Protein AF-A0A0D9QTB9-F1 (afdb_monomer)

InterPro domains:
  IPR019410 Lysine methyltransferase [PF10294] (4-84)
  IPR029063 S-adenosyl-L-methionine-dependent methyltransferase superfamily [G3DSA:3.40.50.150] (2-95)

pLDDT: mean 90.97, std 8.14, range [59.06, 98.44]

Solvent-accessible surface area (backbone atoms only — not comparable to full-atom values): 6603 Å² total; per-residue (Å²): 131,84,68,73,64,57,82,76,56,86,86,82,78,68,50,71,88,39,76,88,47,51,63,63,55,95,92,36,72,54,62,31,64,64,47,80,49,65,64,78,56,70,45,49,85,52,37,66,35,53,53,49,49,48,69,69,28,46,37,90,93,37,47,78,48,76,49,69,73,88,86,35,50,37,42,67,55,43,55,48,55,43,47,77,70,67,53,92,82,87,86,84,78,79,77,78,82,82,76,81,128

Radius of gyration: 16.5 Å; Cα contacts (8 Å, |Δi|>4): 97; chains: 1; bounding box: 37×43×37 Å

Secondary structure (DSSP, 8-state):
--SGGGGG------BTTBGGGS-EETTEEP-EEEEEEES--SSGGGHHHHHHHHHHHEEEEEEEEEE--TT-TTHHHHHHHHHHTT------PPPPP----

Structure (mmCIF, N/CA/C/O backbone):
data_AF-A0A0D9QTB9-F1
#
_entry.id   AF-A0A0D9QTB9-F1
#
loop_
_atom_site.group_PDB
_atom_site.id
_atom_site.type_symbol
_atom_site.label_atom_id
_atom_site.label_alt_id
_atom_site.label_comp_id
_atom_site.label_asym_id
_atom_site.label_entity_id
_atom_site.label_seq_id
_atom_site.pdbx_PDB_ins_code
_atom_site.Cartn_x
_atom_site.Cartn_y
_atom_site.Cartn_z
_atom_site.occupancy
_atom_site.B_iso_or_equiv
_atom_site.auth_seq_id
_atom_site.auth_comp_id
_atom_site.auth_asym_id
_atom_site.auth_atom_id
_atom_site.pdbx_PDB_model_num
ATOM 1 N N . MET A 1 1 ? -21.365 -24.085 2.528 1.00 68.31 1 MET A N 1
ATOM 2 C CA . MET A 1 1 ? -20.616 -23.159 3.404 1.00 68.31 1 MET A CA 1
ATOM 3 C C . MET A 1 1 ? -21.549 -22.036 3.803 1.00 68.31 1 MET A C 1
ATOM 5 O O . MET A 1 1 ? -22.225 -21.512 2.928 1.00 68.31 1 MET A O 1
ATOM 9 N N . ASP A 1 2 ? -21.613 -21.714 5.092 1.00 83.50 2 ASP A N 1
ATOM 10 C CA . ASP A 1 2 ? -22.364 -20.562 5.599 1.00 83.50 2 ASP A CA 1
ATOM 11 C C . ASP A 1 2 ? -21.787 -19.259 5.015 1.00 83.50 2 ASP A C 1
ATOM 13 O O . ASP A 1 2 ? -20.571 -19.076 4.989 1.00 83.50 2 ASP A O 1
ATOM 17 N N . SER A 1 3 ? -22.643 -18.378 4.494 1.00 89.12 3 SER A N 1
ATOM 18 C CA . SER A 1 3 ? -22.266 -17.101 3.879 1.00 89.12 3 SER A CA 1
ATOM 19 C C . SER A 1 3 ? -22.103 -15.950 4.876 1.00 89.12 3 SER A C 1
ATOM 21 O O . SER A 1 3 ? -21.719 -14.859 4.456 1.00 89.12 3 SER A O 1
ATOM 23 N N . ALA A 1 4 ? -22.354 -16.163 6.174 1.00 92.31 4 ALA A N 1
ATOM 24 C CA . ALA A 1 4 ? -22.261 -15.133 7.214 1.00 92.31 4 ALA A CA 1
ATOM 25 C C . ALA A 1 4 ? -20.888 -14.433 7.291 1.00 92.31 4 ALA A C 1
ATOM 27 O O . ALA A 1 4 ? -20.802 -13.284 7.727 1.00 92.31 4 ALA A O 1
ATOM 28 N N . TRP A 1 5 ? -19.812 -15.080 6.822 1.00 92.06 5 TRP A N 1
ATOM 29 C CA . TRP A 1 5 ? -18.479 -14.470 6.746 1.00 92.06 5 TRP A CA 1
ATOM 30 C C . TRP A 1 5 ? -18.433 -13.234 5.844 1.00 92.06 5 TRP A C 1
ATOM 32 O O . TRP A 1 5 ? -17.632 -12.340 6.100 1.00 92.06 5 TRP A O 1
ATOM 42 N N . ARG A 1 6 ? -19.298 -13.147 4.821 1.00 93.00 6 ARG A N 1
ATOM 43 C CA . ARG A 1 6 ? -19.323 -12.010 3.887 1.00 93.00 6 ARG A CA 1
ATOM 44 C C . ARG A 1 6 ? -19.614 -10.693 4.602 1.00 93.00 6 ARG A C 1
ATOM 46 O O . ARG A 1 6 ? -19.065 -9.673 4.218 1.00 93.00 6 ARG A O 1
ATOM 53 N N . ASN A 1 7 ? -20.383 -10.729 5.692 1.00 90.81 7 ASN A N 1
ATOM 54 C CA . ASN A 1 7 ? -20.684 -9.548 6.507 1.00 90.81 7 ASN A CA 1
ATOM 55 C C . ASN A 1 7 ? -19.472 -9.047 7.314 1.00 90.81 7 ASN A C 1
ATOM 57 O O . ASN A 1 7 ? -19.519 -7.955 7.868 1.00 90.81 7 ASN A O 1
ATOM 61 N N . LYS A 1 8 ? -18.398 -9.842 7.400 1.00 90.38 8 LYS A N 1
ATOM 62 C CA . LYS A 1 8 ? -17.123 -9.467 8.030 1.00 90.38 8 LYS A CA 1
ATOM 63 C C . LYS A 1 8 ? -16.092 -8.964 7.016 1.00 90.38 8 LYS A C 1
ATOM 65 O O . LYS A 1 8 ? -14.981 -8.629 7.408 1.00 90.38 8 LYS A O 1
ATOM 70 N N . VAL A 1 9 ? -16.430 -8.953 5.725 1.00 91.75 9 VAL A N 1
ATOM 71 C CA . VAL A 1 9 ? -15.534 -8.524 4.649 1.00 91.75 9 VAL A CA 1
ATOM 72 C C . VAL A 1 9 ? -16.008 -7.193 4.105 1.00 91.75 9 VAL A C 1
ATOM 74 O O . VAL A 1 9 ? -17.155 -7.044 3.691 1.00 91.75 9 VAL A O 1
ATOM 77 N N . LYS A 1 10 ? -15.096 -6.226 4.086 1.00 91.12 10 LYS A N 1
ATOM 78 C CA . LYS A 1 10 ? -15.333 -4.907 3.513 1.00 91.12 10 LYS A CA 1
ATOM 79 C C . LYS A 1 10 ? -14.729 -4.863 2.113 1.00 91.12 10 LYS A C 1
ATOM 81 O O . LYS A 1 10 ? -13.572 -5.231 1.931 1.00 91.12 10 LYS A O 1
ATOM 86 N N . ILE A 1 11 ? -15.516 -4.426 1.135 1.00 92.75 11 ILE A N 1
ATOM 87 C CA . ILE A 1 11 ? -15.058 -4.170 -0.233 1.00 92.75 11 ILE A CA 1
ATOM 88 C C . ILE A 1 11 ? -15.118 -2.660 -0.430 1.00 92.75 11 ILE A C 1
ATOM 90 O O . ILE A 1 11 ? -16.190 -2.069 -0.309 1.00 92.75 11 ILE A O 1
ATOM 94 N N . CYS A 1 12 ? -13.971 -2.044 -0.703 1.00 91.50 12 CYS A N 1
ATOM 95 C CA . CYS A 1 12 ? -13.839 -0.600 -0.863 1.00 91.50 12 CYS A CA 1
ATOM 96 C C . CYS A 1 12 ? -13.192 -0.283 -2.211 1.00 91.50 12 CYS A C 1
ATOM 98 O O . CYS A 1 12 ? -12.285 -0.993 -2.642 1.00 91.50 12 CYS A O 1
ATOM 100 N N . SER A 1 13 ? -13.628 0.810 -2.832 1.00 94.44 13 SER A N 1
ATOM 101 C CA . SER A 1 13 ? -12.835 1.497 -3.851 1.00 94.44 13 SER A CA 1
ATOM 102 C C . SER A 1 13 ? -11.986 2.547 -3.150 1.00 94.44 13 SER A C 1
ATOM 104 O O . SER A 1 13 ? -12.498 3.239 -2.272 1.00 94.44 13 SER A O 1
ATOM 106 N N . ILE A 1 14 ? -10.720 2.662 -3.534 1.00 95.25 14 ILE A N 1
ATOM 107 C CA . ILE A 1 14 ? -9.795 3.679 -3.028 1.00 95.25 14 ILE A CA 1
ATOM 108 C C . ILE A 1 14 ? -9.073 4.322 -4.209 1.00 95.25 14 ILE A C 1
ATOM 110 O O . ILE A 1 14 ? -8.813 3.652 -5.208 1.00 95.25 14 ILE A O 1
ATOM 114 N N . ASP A 1 15 ? -8.740 5.596 -4.072 1.00 95.56 15 ASP A N 1
ATOM 115 C CA . ASP A 1 15 ? -7.844 6.328 -4.961 1.00 95.56 15 ASP A CA 1
ATOM 116 C C . ASP A 1 15 ? -6.551 6.607 -4.192 1.00 95.56 15 ASP A C 1
ATOM 118 O O . ASP A 1 15 ? -6.576 7.307 -3.184 1.00 95.56 15 ASP A O 1
ATOM 122 N N . TRP A 1 16 ? -5.417 6.062 -4.643 1.00 95.00 16 TRP A N 1
ATOM 123 C CA . TRP A 1 16 ? -4.125 6.213 -3.953 1.00 95.00 16 TRP A CA 1
ATOM 124 C C . TRP A 1 16 ? -3.606 7.659 -3.913 1.00 95.00 16 TRP A C 1
ATOM 126 O O . TRP A 1 16 ? -2.606 7.939 -3.252 1.00 95.00 16 TRP A O 1
ATOM 136 N N . THR A 1 17 ? -4.259 8.572 -4.632 1.00 95.06 17 THR A N 1
ATOM 137 C CA . THR A 1 17 ? -3.946 10.003 -4.653 1.00 95.06 17 THR A CA 1
ATOM 138 C C . THR A 1 17 ? -4.857 10.839 -3.746 1.00 95.06 17 THR A C 1
ATOM 140 O O . THR A 1 17 ? -4.551 12.005 -3.508 1.00 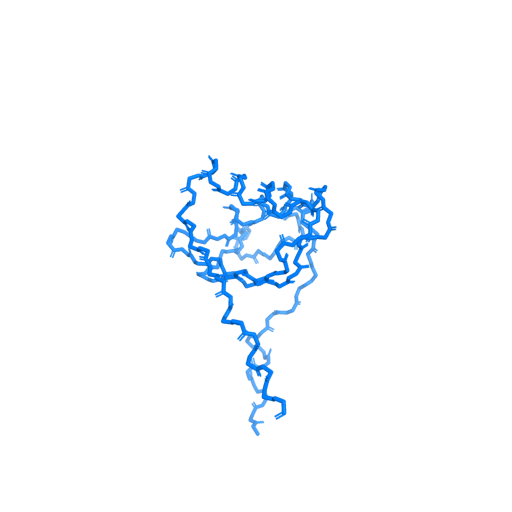95.06 17 THR A O 1
ATOM 143 N N . ASP A 1 18 ? -5.927 10.253 -3.188 1.00 96.50 18 ASP A N 1
ATOM 144 C CA . ASP A 1 18 ? -6.890 10.937 -2.316 1.00 96.50 18 ASP A CA 1
ATOM 145 C C . ASP A 1 18 ? -7.165 10.145 -1.025 1.00 96.50 18 ASP A C 1
ATOM 147 O O . ASP A 1 18 ? -7.981 9.219 -0.977 1.00 96.50 18 ASP A O 1
ATOM 151 N N . GLU A 1 19 ? -6.528 10.567 0.070 1.00 96.00 19 GLU A N 1
ATOM 152 C CA . GLU A 1 19 ? -6.685 9.973 1.406 1.00 96.00 19 GLU A CA 1
ATOM 153 C C . GLU A 1 19 ? -8.116 10.049 1.967 1.00 96.00 19 GLU A C 1
ATOM 155 O O . GLU A 1 19 ? -8.451 9.334 2.920 1.00 96.00 19 GLU A O 1
ATOM 160 N N . ASN A 1 20 ? -8.989 10.901 1.417 1.00 95.62 20 ASN A N 1
ATOM 161 C CA . ASN A 1 20 ? -10.394 10.940 1.834 1.00 95.62 20 ASN A CA 1
ATOM 162 C C . ASN A 1 20 ? -11.151 9.684 1.397 1.00 95.62 20 ASN A C 1
ATOM 164 O O . ASN A 1 20 ? -12.180 9.347 1.982 1.00 95.62 20 ASN A O 1
ATOM 168 N N . THR A 1 21 ? -10.623 8.962 0.408 1.00 96.44 21 THR A N 1
ATOM 169 C CA . THR A 1 21 ? -11.181 7.689 -0.055 1.00 96.44 21 THR A CA 1
ATOM 170 C C . THR A 1 21 ? -10.745 6.501 0.805 1.00 96.44 21 THR A C 1
ATOM 172 O O . THR A 1 21 ? -11.295 5.407 0.668 1.00 96.44 21 THR A O 1
ATOM 175 N N . TYR A 1 22 ? -9.768 6.680 1.704 1.00 96.25 22 TYR A N 1
ATOM 176 C CA . TYR A 1 22 ? -9.215 5.572 2.479 1.00 96.25 22 TYR A CA 1
ATOM 177 C C . TYR A 1 22 ? -10.192 5.104 3.565 1.00 96.25 22 TYR A C 1
ATOM 179 O O . TYR A 1 22 ? -10.890 5.922 4.170 1.00 96.25 22 TYR A O 1
ATOM 187 N N . PRO A 1 23 ? -10.251 3.790 3.861 1.00 95.38 23 PRO A N 1
ATOM 188 C CA . PRO A 1 23 ? -11.097 3.276 4.929 1.00 95.38 23 PRO A CA 1
ATOM 189 C C . PRO A 1 23 ? -10.759 3.924 6.274 1.00 95.38 23 PRO A C 1
ATOM 191 O O . PRO A 1 23 ? -9.592 3.986 6.659 1.00 95.38 23 PRO A O 1
ATOM 194 N N . ARG A 1 24 ? -11.796 4.361 6.998 1.00 95.44 24 ARG A N 1
ATOM 195 C CA . ARG A 1 24 ? -11.674 4.971 8.325 1.00 95.44 24 ARG A CA 1
ATOM 196 C C . ARG A 1 24 ? -12.491 4.241 9.383 1.00 95.44 24 ARG A C 1
ATOM 198 O O . ARG A 1 24 ? -13.571 3.722 9.090 1.00 95.44 24 ARG A O 1
ATOM 205 N N . GLU A 1 25 ? -11.977 4.257 10.607 1.00 94.81 25 GLU A N 1
ATOM 206 C CA . GLU A 1 25 ? -12.649 3.844 11.839 1.00 94.81 25 GLU A CA 1
ATOM 207 C C . GLU A 1 25 ? -12.393 4.907 12.913 1.00 94.81 25 GLU A C 1
ATOM 209 O O . GLU A 1 25 ? -11.249 5.282 13.156 1.00 94.81 25 GLU A O 1
ATOM 214 N N . ASN A 1 26 ? -13.457 5.421 13.543 1.00 95.00 26 ASN A N 1
ATOM 215 C CA . ASN A 1 26 ? -13.377 6.519 14.520 1.00 95.00 26 ASN A CA 1
ATOM 216 C C . ASN A 1 26 ? -12.567 7.727 13.998 1.00 95.00 26 ASN A C 1
ATOM 218 O O . ASN A 1 26 ? -11.679 8.227 14.685 1.00 95.00 26 ASN A O 1
ATOM 222 N N . GLU A 1 27 ? -12.848 8.157 12.761 1.00 94.06 27 GLU A N 1
ATOM 223 C CA . GLU A 1 27 ? -12.158 9.242 12.032 1.00 94.06 27 GLU A CA 1
ATOM 224 C C . GLU A 1 27 ? -10.673 8.996 11.688 1.00 94.06 27 GLU A C 1
ATOM 226 O O . GLU A 1 27 ? -10.064 9.789 10.964 1.00 94.06 27 GLU A O 1
ATOM 231 N N . GLN A 1 28 ? -10.090 7.875 12.118 1.00 96.50 28 G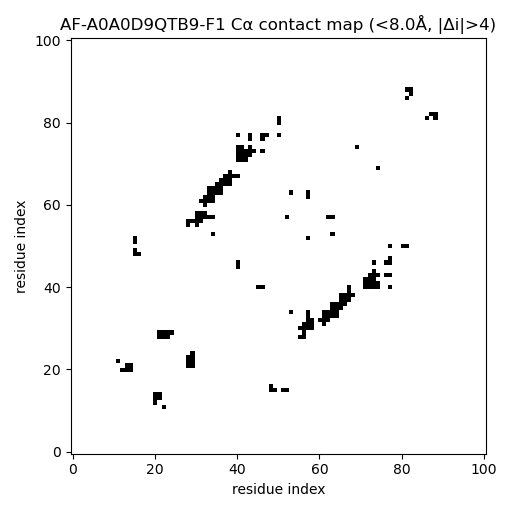LN A N 1
ATOM 232 C CA . GLN A 1 28 ? -8.706 7.502 11.826 1.00 96.50 28 GLN A CA 1
ATOM 233 C C . GLN A 1 28 ? -8.627 6.571 10.620 1.00 96.50 28 GLN A C 1
ATOM 235 O O . GLN A 1 28 ? -9.505 5.736 10.413 1.00 96.50 28 GLN A O 1
ATOM 240 N N . ILE A 1 29 ? -7.562 6.703 9.828 1.00 97.00 29 ILE A N 1
ATOM 241 C CA . ILE A 1 29 ? -7.289 5.794 8.712 1.00 97.00 29 ILE A CA 1
ATOM 242 C C . ILE A 1 29 ? -6.998 4.401 9.272 1.00 97.00 29 ILE A C 1
ATOM 244 O O . ILE A 1 29 ? -6.207 4.238 10.200 1.00 97.00 29 ILE A O 1
ATOM 248 N N . VAL A 1 30 ? -7.665 3.396 8.709 1.00 96.81 30 VAL A N 1
ATOM 249 C CA . VAL A 1 30 ? -7.477 2.000 9.103 1.00 96.81 30 VAL A CA 1
ATOM 250 C C . VAL A 1 30 ? -6.079 1.545 8.703 1.00 96.81 30 VAL A C 1
ATOM 252 O O . VAL A 1 30 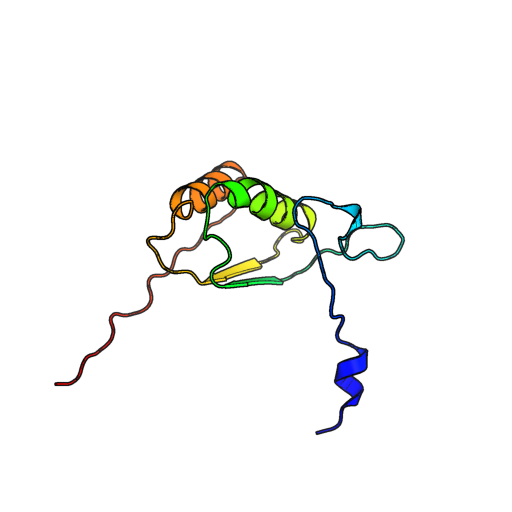? -5.638 1.768 7.575 1.00 96.81 30 VAL A O 1
ATOM 255 N N . THR A 1 31 ? -5.413 0.854 9.626 1.00 97.75 31 THR A N 1
ATOM 256 C CA . THR A 1 31 ? -4.114 0.226 9.391 1.00 97.75 31 THR A CA 1
ATOM 257 C C . THR A 1 31 ? -4.221 -1.294 9.426 1.00 97.75 31 THR A C 1
ATOM 259 O O . THR A 1 31 ? -5.077 -1.866 10.107 1.00 97.75 31 THR A O 1
ATOM 262 N N . TYR A 1 32 ? -3.326 -1.962 8.708 1.00 97.56 32 TYR A N 1
ATOM 263 C CA . TYR A 1 32 ? -3.370 -3.398 8.475 1.00 97.56 32 TYR A CA 1
ATOM 264 C C . TYR A 1 32 ? -2.083 -4.071 8.942 1.00 97.56 32 TYR A C 1
ATOM 266 O O . TYR A 1 32 ? -0.984 -3.541 8.783 1.00 97.56 32 TYR A O 1
ATOM 274 N N . ASP A 1 33 ? -2.225 -5.271 9.502 1.00 98.44 33 ASP A N 1
ATOM 275 C CA . ASP A 1 33 ? -1.094 -6.141 9.840 1.00 98.44 33 ASP A CA 1
ATOM 276 C C . ASP A 1 33 ? -0.445 -6.724 8.572 1.00 98.44 33 ASP A C 1
ATOM 278 O O . ASP A 1 33 ? 0.763 -6.946 8.528 1.00 98.44 33 ASP A O 1
ATOM 282 N N . TYR A 1 34 ? -1.248 -6.929 7.523 1.00 98.25 34 TYR A N 1
ATOM 283 C CA . TYR A 1 34 ? -0.803 -7.405 6.218 1.00 98.25 34 TYR A CA 1
ATOM 284 C C . TYR A 1 34 ? -1.424 -6.568 5.105 1.00 98.25 34 TYR A C 1
ATOM 286 O O . TYR A 1 34 ? -2.642 -6.392 5.066 1.00 98.25 34 TYR A O 1
ATOM 294 N N . ILE A 1 35 ? -0.601 -6.129 4.157 1.00 97.69 35 ILE A N 1
ATOM 295 C CA . ILE A 1 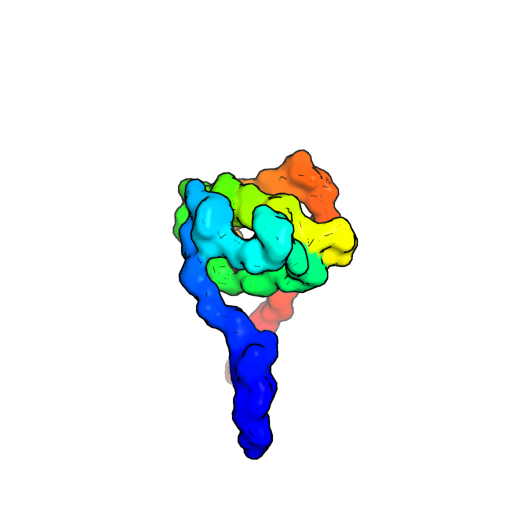35 ? -1.053 -5.575 2.877 1.00 97.69 35 ILE A CA 1
ATOM 296 C C . ILE A 1 35 ? -0.594 -6.540 1.787 1.00 97.69 35 ILE A C 1
ATOM 298 O O . ILE A 1 35 ? 0.550 -6.989 1.794 1.00 97.69 35 ILE A O 1
ATOM 302 N N . ILE A 1 36 ? -1.481 -6.890 0.857 1.00 97.19 36 ILE A N 1
ATOM 303 C CA . ILE A 1 36 ? -1.181 -7.834 -0.224 1.00 97.19 36 ILE A CA 1
ATOM 304 C C . ILE A 1 36 ? -1.415 -7.130 -1.555 1.00 97.19 36 ILE A C 1
ATOM 306 O O . ILE A 1 36 ? -2.501 -6.611 -1.802 1.00 97.19 36 ILE A O 1
ATOM 310 N N . GLY A 1 37 ? -0.399 -7.126 -2.414 1.00 94.62 37 GLY A N 1
ATOM 311 C CA . GLY A 1 37 ? -0.448 -6.511 -3.736 1.00 94.62 37 GLY A CA 1
ATOM 312 C C . GLY A 1 37 ? 0.089 -7.443 -4.814 1.00 94.62 37 GLY A C 1
ATOM 313 O O . GLY A 1 37 ? 1.084 -8.139 -4.608 1.00 94.62 37 GLY A O 1
ATOM 314 N N . SER A 1 38 ? -0.533 -7.440 -5.992 1.00 93.69 38 SER A N 1
ATOM 315 C CA . SER A 1 38 ? -0.017 -8.165 -7.154 1.00 93.69 38 SER A CA 1
ATOM 316 C C . SER A 1 38 ? -0.031 -7.279 -8.391 1.00 93.69 38 SER A C 1
ATOM 318 O O . SER A 1 38 ? -1.045 -6.653 -8.674 1.00 93.69 38 SER A O 1
ATOM 320 N N . ASP A 1 39 ? 1.107 -7.218 -9.092 1.00 91.25 39 ASP A N 1
ATOM 321 C CA . ASP A 1 39 ? 1.295 -6.468 -10.344 1.00 91.25 39 ASP A CA 1
ATOM 322 C C . ASP A 1 39 ? 0.787 -5.005 -10.283 1.00 91.25 39 ASP A C 1
ATOM 324 O O . ASP A 1 39 ? 0.250 -4.473 -11.251 1.00 91.25 39 ASP A O 1
ATOM 328 N N . LEU A 1 40 ? 0.985 -4.344 -9.135 1.00 93.19 40 LEU A N 1
ATOM 329 C CA . LEU A 1 40 ? 0.534 -2.969 -8.879 1.00 93.19 40 LEU A CA 1
ATOM 330 C C . LEU A 1 40 ? 1.340 -1.913 -9.649 1.00 93.19 40 LEU A C 1
ATOM 332 O O . LEU A 1 40 ? 0.792 -0.892 -10.050 1.00 93.19 40 LEU A O 1
ATOM 336 N N . VAL A 1 41 ? 2.639 -2.149 -9.852 1.00 92.06 41 VAL A N 1
ATOM 337 C CA . VAL A 1 41 ? 3.535 -1.201 -10.527 1.00 92.06 41 VAL A CA 1
ATOM 338 C C . VAL A 1 41 ? 3.593 -1.529 -12.017 1.00 92.06 41 VAL A C 1
ATOM 340 O O . VAL A 1 41 ? 4.257 -2.482 -12.435 1.00 92.06 41 VAL A O 1
ATOM 343 N N . TYR A 1 42 ? 2.865 -0.750 -12.812 1.00 84.50 42 TYR A N 1
ATOM 344 C CA . TYR A 1 42 ? 2.856 -0.828 -14.277 1.00 84.50 42 TYR A CA 1
ATOM 345 C C . TYR A 1 42 ? 3.381 0.444 -14.957 1.00 84.50 42 TYR A C 1
ATOM 347 O O . TYR A 1 42 ? 3.742 0.380 -16.130 1.00 84.50 42 TYR A O 1
ATOM 355 N N . ASP A 1 43 ? 3.429 1.553 -14.220 1.00 85.44 43 ASP A N 1
ATOM 356 C CA . ASP A 1 43 ? 3.945 2.863 -14.613 1.00 85.44 43 ASP A CA 1
ATOM 357 C C . ASP A 1 43 ? 4.701 3.440 -13.406 1.00 85.44 43 ASP A C 1
ATOM 359 O O . ASP A 1 43 ? 4.265 3.264 -12.267 1.00 85.44 43 ASP A O 1
ATOM 363 N N . LYS A 1 44 ? 5.827 4.115 -13.632 1.00 88.62 44 LYS A N 1
ATOM 364 C CA . LYS A 1 44 ? 6.604 4.762 -12.569 1.00 88.62 44 LYS A CA 1
ATOM 365 C C . LYS A 1 44 ? 5.819 5.862 -11.846 1.00 88.62 44 LYS A C 1
ATOM 367 O O . LYS A 1 44 ? 6.021 6.058 -10.653 1.00 88.62 44 LYS A O 1
ATOM 372 N N . GLU A 1 45 ? 4.875 6.522 -12.521 1.00 91.75 45 GLU A N 1
ATOM 373 C CA . GLU A 1 45 ? 4.106 7.630 -11.936 1.00 91.75 45 GLU A CA 1
ATOM 374 C C . GLU A 1 45 ? 3.216 7.174 -10.764 1.00 91.75 45 GLU A C 1
ATOM 376 O O . GLU A 1 45 ? 2.841 7.978 -9.915 1.00 91.75 45 GLU A O 1
ATOM 381 N N . ILE A 1 46 ? 2.910 5.872 -10.669 1.00 92.44 46 ILE A N 1
ATOM 382 C CA . ILE A 1 46 ? 2.118 5.317 -9.562 1.00 92.44 46 ILE A CA 1
ATOM 383 C C . ILE A 1 46 ? 2.943 5.060 -8.295 1.00 92.44 46 ILE A C 1
ATOM 385 O O . ILE A 1 46 ? 2.382 4.871 -7.213 1.00 92.44 46 ILE A O 1
ATOM 389 N N . VAL A 1 47 ? 4.273 5.020 -8.420 1.00 94.19 47 VAL A N 1
ATOM 390 C CA . VAL A 1 47 ? 5.183 4.610 -7.347 1.00 94.19 47 VAL A CA 1
ATOM 391 C C . VAL A 1 47 ? 5.056 5.505 -6.109 1.00 94.19 47 VAL A C 1
ATOM 393 O O . VAL A 1 47 ? 4.872 4.941 -5.028 1.00 94.19 47 VAL A O 1
ATOM 396 N N . PRO A 1 48 ? 5.070 6.852 -6.213 1.00 94.88 48 PRO A N 1
ATOM 397 C CA . PRO A 1 48 ? 4.959 7.712 -5.034 1.00 94.88 48 PRO A CA 1
ATOM 398 C C . PRO A 1 48 ? 3.661 7.481 -4.251 1.00 94.88 48 PRO A C 1
ATOM 400 O O . PRO A 1 48 ? 3.690 7.338 -3.029 1.00 94.88 48 PRO A O 1
ATOM 403 N N . SER A 1 49 ? 2.526 7.371 -4.945 1.00 95.88 49 SER A N 1
ATOM 404 C CA . SER A 1 49 ? 1.221 7.118 -4.322 1.00 95.88 49 SER A CA 1
ATOM 405 C C . SER A 1 49 ? 1.151 5.739 -3.664 1.00 95.88 49 SER A C 1
ATOM 407 O O . SER A 1 49 ? 0.604 5.602 -2.570 1.00 95.88 49 SER A O 1
ATOM 409 N N . LEU A 1 50 ? 1.750 4.719 -4.289 1.00 96.00 50 LEU A N 1
ATOM 410 C CA . LEU A 1 50 ? 1.813 3.376 -3.717 1.00 96.00 50 LEU A CA 1
ATOM 411 C C . LEU A 1 50 ? 2.692 3.323 -2.455 1.00 96.00 50 LEU A C 1
ATOM 413 O O . LEU A 1 50 ? 2.317 2.696 -1.466 1.00 96.00 50 LEU A O 1
ATOM 417 N N . VAL A 1 51 ? 3.849 3.989 -2.457 1.00 96.12 51 VAL A N 1
ATOM 418 C CA . VAL A 1 51 ? 4.697 4.102 -1.257 1.00 96.12 51 VAL A CA 1
ATOM 419 C C . VAL A 1 51 ? 3.960 4.857 -0.152 1.00 96.12 51 VAL A C 1
ATOM 421 O O . VAL A 1 51 ? 3.961 4.419 0.999 1.00 96.12 51 VAL A O 1
ATOM 424 N N . HIS A 1 52 ? 3.275 5.949 -0.500 1.00 96.56 52 HIS A N 1
ATOM 425 C CA . HIS A 1 52 ? 2.508 6.753 0.449 1.00 96.56 52 HIS A CA 1
ATOM 426 C C . HIS A 1 52 ? 1.423 5.942 1.162 1.00 96.56 52 HIS A C 1
ATOM 428 O O . HIS A 1 52 ? 1.356 5.944 2.391 1.00 96.56 52 HIS A O 1
ATOM 434 N N . ILE A 1 53 ? 0.611 5.185 0.417 1.00 96.44 53 ILE A N 1
ATOM 435 C CA . ILE A 1 53 ? -0.439 4.371 1.037 1.00 96.44 53 ILE A CA 1
ATOM 436 C C . ILE A 1 53 ? 0.138 3.258 1.919 1.00 96.44 53 ILE A C 1
ATOM 438 O O . ILE A 1 53 ? -0.420 2.991 2.983 1.00 96.44 53 ILE A O 1
ATOM 442 N N . ILE A 1 54 ? 1.263 2.639 1.540 1.00 96.81 54 ILE A N 1
ATOM 443 C CA . ILE A 1 54 ? 1.938 1.637 2.381 1.00 96.81 54 ILE A CA 1
ATOM 444 C C . ILE A 1 54 ? 2.379 2.280 3.699 1.00 96.81 54 ILE A C 1
ATOM 446 O O . ILE A 1 54 ? 2.057 1.753 4.759 1.00 96.81 54 ILE A O 1
ATOM 450 N N . ASN A 1 55 ? 3.022 3.450 3.644 1.00 95.88 55 ASN A N 1
ATOM 451 C CA . ASN A 1 55 ? 3.469 4.179 4.836 1.00 95.88 55 ASN A CA 1
ATOM 452 C C . ASN A 1 55 ? 2.318 4.546 5.778 1.00 95.88 55 ASN A C 1
ATOM 454 O O . ASN A 1 55 ? 2.482 4.517 6.995 1.00 95.88 55 ASN A O 1
ATOM 458 N N . LEU A 1 56 ? 1.163 4.910 5.220 1.00 96.50 56 LEU A N 1
ATOM 459 C CA . LEU A 1 56 ? 0.024 5.390 5.996 1.00 96.50 56 LEU A CA 1
ATOM 460 C C . LEU A 1 56 ? -0.839 4.257 6.564 1.00 96.50 56 LEU A C 1
ATOM 462 O O . LEU A 1 56 ? -1.463 4.422 7.611 1.00 96.50 56 LEU A O 1
ATOM 466 N N . THR A 1 57 ? -0.908 3.120 5.865 1.00 96.88 57 THR A N 1
ATOM 467 C CA . THR A 1 57 ? -1.864 2.043 6.172 1.00 96.88 57 THR A CA 1
ATOM 468 C C . THR A 1 57 ? -1.214 0.758 6.676 1.00 96.88 57 THR A C 1
ATOM 470 O O . THR A 1 57 ? -1.925 -0.124 7.153 1.00 96.88 57 THR A O 1
ATOM 473 N N . LEU A 1 58 ? 0.112 0.617 6.633 1.00 97.75 58 LEU A N 1
ATOM 474 C CA . LEU A 1 58 ? 0.798 -0.527 7.231 1.00 97.75 58 LEU A CA 1
ATOM 475 C C . LEU A 1 58 ? 1.083 -0.258 8.713 1.00 97.75 58 LEU A C 1
ATOM 477 O O . LEU A 1 58 ? 1.644 0.773 9.077 1.00 97.75 58 LEU A O 1
ATOM 481 N N . LYS A 1 59 ? 0.714 -1.194 9.591 1.00 97.75 59 LYS A N 1
ATOM 482 C CA . LYS A 1 59 ? 1.064 -1.102 11.016 1.00 97.75 59 LYS A CA 1
ATOM 483 C C . LYS A 1 59 ? 2.570 -1.243 11.238 1.00 97.75 59 LYS A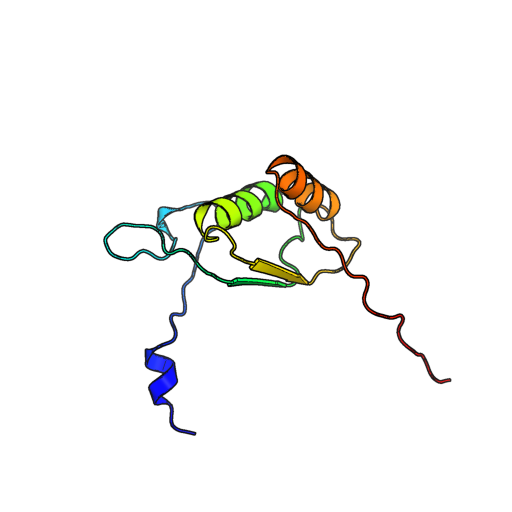 C 1
ATOM 485 O O . LYS A 1 59 ? 3.274 -1.886 10.460 1.00 97.75 59 LYS A O 1
ATOM 490 N N . THR A 1 60 ? 3.047 -0.765 12.387 1.00 94.75 60 THR A N 1
ATOM 491 C CA . THR A 1 60 ? 4.371 -1.132 12.910 1.00 94.75 60 THR A CA 1
ATOM 492 C C . THR A 1 60 ? 4.507 -2.656 12.978 1.00 94.75 60 THR A C 1
ATOM 494 O O . THR A 1 60 ? 3.633 -3.327 13.525 1.00 94.75 60 THR A O 1
ATOM 497 N N . ASN A 1 61 ? 5.609 -3.196 12.448 1.00 95.69 61 ASN A N 1
ATOM 498 C CA . ASN A 1 61 ? 5.860 -4.638 12.279 1.00 95.69 61 ASN A CA 1
ATOM 499 C C . ASN A 1 61 ? 4.884 -5.366 11.330 1.00 95.69 61 ASN A C 1
ATOM 501 O O . ASN A 1 61 ? 4.861 -6.597 11.309 1.00 95.69 61 ASN A O 1
ATOM 505 N N . GLY A 1 62 ? 4.080 -4.630 10.559 1.00 97.69 62 GLY A N 1
ATOM 506 C CA . GLY A 1 62 ? 3.240 -5.196 9.511 1.00 97.69 62 GLY A CA 1
ATOM 507 C C . GLY A 1 62 ? 4.063 -5.699 8.324 1.00 97.69 62 GLY A C 1
ATOM 508 O O . GLY A 1 62 ? 5.214 -5.308 8.128 1.00 97.69 62 GLY A O 1
ATOM 509 N N . ILE A 1 63 ? 3.458 -6.567 7.512 1.00 98.00 63 ILE A N 1
ATOM 510 C CA . ILE A 1 63 ? 4.106 -7.166 6.341 1.00 98.00 63 ILE A CA 1
ATOM 511 C C . ILE A 1 63 ? 3.375 -6.751 5.065 1.00 98.00 63 ILE A C 1
ATOM 513 O O . ILE A 1 63 ? 2.185 -7.014 4.890 1.00 98.00 63 ILE A O 1
ATOM 517 N N . PHE A 1 64 ? 4.115 -6.165 4.125 1.00 97.75 64 PHE A N 1
ATOM 518 C CA . PHE A 1 64 ? 3.650 -5.980 2.756 1.00 97.75 64 PHE A CA 1
ATOM 519 C C . PHE A 1 64 ? 4.118 -7.147 1.875 1.00 97.75 64 PHE A C 1
ATOM 521 O O . PHE A 1 64 ? 5.309 -7.317 1.618 1.00 97.75 64 PHE A O 1
ATOM 528 N N . LEU A 1 65 ? 3.173 -7.967 1.414 1.00 96.94 65 LEU A N 1
ATOM 529 C CA . LEU A 1 65 ? 3.418 -9.083 0.503 1.00 96.94 65 LEU A CA 1
ATOM 530 C C . LEU A 1 65 ? 3.155 -8.634 -0.933 1.00 96.94 65 LEU 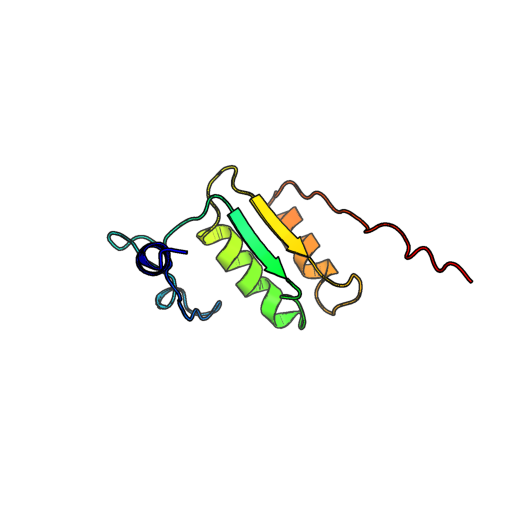A C 1
ATOM 532 O O . LEU A 1 65 ? 2.009 -8.389 -1.318 1.00 96.94 65 LEU A O 1
ATOM 536 N N . TYR A 1 66 ? 4.215 -8.566 -1.735 1.00 94.44 66 TYR A N 1
ATOM 537 C CA . TYR A 1 66 ? 4.143 -8.083 -3.109 1.00 94.44 66 TYR A CA 1
ATOM 538 C C . TYR A 1 66 ? 4.630 -9.119 -4.117 1.00 94.44 66 TYR A C 1
ATOM 540 O O . TYR A 1 66 ? 5.749 -9.624 -4.021 1.00 94.44 66 TYR A O 1
ATOM 548 N N . VAL A 1 67 ? 3.800 -9.405 -5.121 1.00 91.69 67 VAL A N 1
ATOM 549 C CA . VAL A 1 67 ? 4.148 -10.294 -6.236 1.00 91.69 67 VAL A CA 1
ATOM 550 C C . VAL A 1 67 ? 4.096 -9.517 -7.544 1.00 91.69 67 VAL A C 1
ATOM 552 O O . VAL A 1 67 ? 3.044 -9.006 -7.922 1.00 91.69 67 VAL A O 1
ATOM 555 N N . CYS A 1 68 ? 5.213 -9.464 -8.271 1.00 87.50 68 CYS A N 1
ATOM 556 C CA . CYS A 1 68 ? 5.268 -8.799 -9.571 1.00 87.50 68 CYS A CA 1
ATOM 557 C C . CYS A 1 68 ? 6.251 -9.442 -10.551 1.00 87.50 68 CYS A C 1
ATOM 559 O O . CYS A 1 68 ? 7.138 -10.221 -10.185 1.00 87.50 68 CYS A O 1
ATOM 561 N N . ARG A 1 69 ? 6.117 -9.075 -11.830 1.00 82.12 69 ARG A N 1
ATOM 562 C CA . ARG A 1 69 ? 7.138 -9.359 -12.849 1.00 82.12 69 ARG A CA 1
ATOM 563 C C . ARG A 1 69 ? 8.345 -8.429 -12.685 1.00 82.12 69 ARG A C 1
ATOM 565 O O . ARG A 1 69 ? 8.189 -7.220 -12.568 1.00 82.12 69 ARG A O 1
ATOM 572 N N . LYS A 1 70 ? 9.557 -8.984 -12.798 1.00 71.94 70 LYS A N 1
ATOM 573 C CA . LYS A 1 70 ? 10.826 -8.262 -12.563 1.00 71.94 70 LYS A CA 1
ATOM 574 C C . LYS A 1 70 ? 11.053 -7.017 -13.443 1.00 71.94 70 LYS A C 1
ATOM 576 O O . LYS A 1 70 ? 11.697 -6.079 -12.989 1.00 71.94 70 LYS A O 1
ATOM 581 N N . ASN A 1 71 ? 10.508 -6.982 -14.661 1.00 74.38 71 ASN A N 1
ATOM 582 C CA . ASN A 1 71 ? 10.868 -5.990 -15.688 1.00 74.38 71 ASN A CA 1
ATOM 583 C C . ASN A 1 71 ? 9.728 -5.007 -16.014 1.00 74.38 71 ASN A C 1
ATOM 585 O O . ASN A 1 71 ? 9.515 -4.678 -17.179 1.00 74.38 71 ASN A O 1
ATOM 589 N N . ARG A 1 72 ? 8.936 -4.600 -15.017 1.00 78.06 72 ARG A N 1
ATOM 590 C CA . ARG A 1 72 ?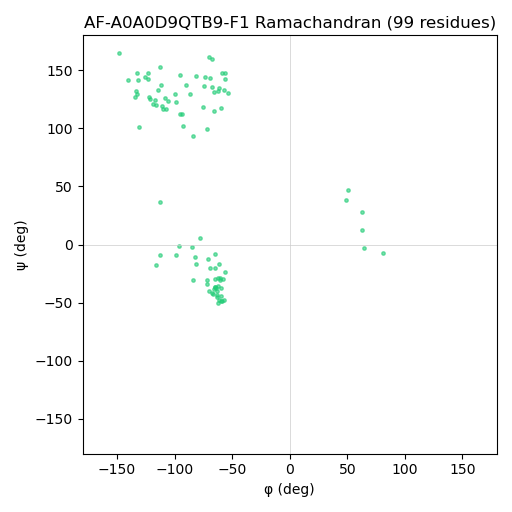 7.977 -3.496 -15.184 1.00 78.06 72 ARG A CA 1
ATOM 591 C C . ARG A 1 72 ? 8.683 -2.152 -15.030 1.00 78.06 72 ARG A C 1
ATOM 593 O O . ARG A 1 72 ? 9.600 -2.040 -14.219 1.00 78.06 72 ARG A O 1
ATOM 600 N N . ASP A 1 73 ? 8.245 -1.162 -15.800 1.00 78.38 73 ASP A N 1
ATOM 601 C CA . ASP A 1 73 ? 8.697 0.215 -15.613 1.00 78.38 73 ASP A CA 1
ATOM 602 C C . ASP A 1 73 ? 8.297 0.695 -14.207 1.00 78.38 73 ASP A C 1
ATOM 604 O O . ASP A 1 73 ? 7.205 0.381 -13.737 1.00 78.38 73 ASP A O 1
ATOM 608 N N . GLY A 1 74 ? 9.219 1.343 -13.496 1.00 83.50 74 GLY A N 1
ATOM 609 C CA . GLY A 1 74 ? 9.050 1.725 -12.089 1.00 83.50 74 GLY A CA 1
ATOM 610 C C . GLY A 1 74 ? 9.320 0.630 -11.040 1.00 83.50 74 GLY A C 1
ATOM 611 O O . GLY A 1 74 ? 9.377 0.944 -9.853 1.00 83.50 74 GLY A O 1
ATOM 612 N N . SER A 1 75 ? 9.551 -0.643 -11.404 1.00 85.69 75 SER A N 1
ATOM 613 C CA . SER A 1 75 ? 9.765 -1.711 -10.400 1.00 85.69 75 SER A CA 1
ATOM 614 C C . SER A 1 75 ? 11.020 -1.491 -9.547 1.00 85.69 75 SER A C 1
ATOM 616 O O . SER A 1 75 ? 10.997 -1.707 -8.336 1.00 85.69 75 SER A O 1
ATOM 618 N N . GLN A 1 76 ? 12.112 -1.036 -10.168 1.00 88.69 76 GLN A N 1
ATOM 619 C CA . GLN A 1 76 ? 13.359 -0.715 -9.468 1.00 88.69 76 GLN A CA 1
ATOM 620 C C . GLN A 1 76 ? 13.211 0.536 -8.605 1.00 88.69 76 GLN A C 1
ATOM 622 O O . GLN A 1 76 ? 13.706 0.565 -7.482 1.00 88.69 76 GLN A O 1
ATOM 627 N N . GLU A 1 77 ? 12.498 1.541 -9.112 1.00 91.81 77 GLU A N 1
ATOM 628 C CA . GLU A 1 77 ? 12.229 2.780 -8.389 1.00 91.81 77 GLU A CA 1
ATOM 629 C C . GLU A 1 77 ? 11.401 2.517 -7.131 1.00 91.81 77 GLU A C 1
ATOM 631 O O . GLU A 1 77 ? 11.774 2.963 -6.051 1.00 91.81 77 GLU A O 1
ATOM 636 N N . PHE A 1 78 ? 10.349 1.703 -7.240 1.00 94.06 78 PHE A N 1
ATOM 637 C CA . PHE A 1 78 ? 9.534 1.307 -6.097 1.00 94.06 78 PHE A CA 1
ATOM 638 C C . PHE A 1 78 ? 10.361 0.633 -5.001 1.00 94.06 78 PHE A C 1
ATOM 640 O O . PHE A 1 78 ? 10.285 1.019 -3.836 1.00 94.06 78 PHE A O 1
ATOM 647 N N . ILE A 1 79 ? 11.212 -0.331 -5.368 1.00 92.19 79 ILE A N 1
ATOM 648 C CA . ILE A 1 79 ? 12.104 -0.981 -4.401 1.00 92.19 79 ILE A CA 1
ATOM 649 C C . ILE A 1 79 ? 13.114 0.014 -3.814 1.00 92.19 79 ILE A C 1
ATOM 651 O O . ILE A 1 79 ? 13.416 -0.084 -2.628 1.00 92.19 79 ILE A O 1
ATOM 655 N N . SER A 1 80 ? 13.629 0.963 -4.602 1.00 92.88 80 SER A N 1
ATOM 656 C CA . SER A 1 80 ? 14.534 2.006 -4.101 1.00 92.88 80 SER A CA 1
ATOM 657 C C . SER A 1 80 ? 13.851 2.889 -3.060 1.00 92.88 80 SER A C 1
ATOM 659 O O . SER A 1 80 ? 14.367 3.015 -1.956 1.00 92.88 80 SER A O 1
ATOM 661 N N . GLN A 1 81 ? 12.659 3.414 -3.357 1.00 95.19 81 GLN A N 1
ATOM 662 C CA . GLN A 1 81 ? 11.931 4.290 -2.436 1.00 95.19 81 GLN A CA 1
ATOM 663 C C . GLN A 1 81 ? 11.565 3.577 -1.124 1.00 95.19 81 GLN A C 1
ATOM 665 O O . GLN A 1 81 ? 11.645 4.176 -0.055 1.00 95.19 81 GLN A O 1
ATOM 670 N N . LEU A 1 82 ? 11.230 2.281 -1.171 1.00 94.75 82 LEU A N 1
ATOM 671 C CA . LEU A 1 82 ? 11.015 1.496 0.049 1.00 94.75 82 LEU A CA 1
ATOM 672 C C . LEU A 1 82 ? 12.302 1.341 0.881 1.00 94.75 82 LEU A C 1
ATOM 674 O O . LEU A 1 82 ? 12.243 1.387 2.109 1.00 94.75 82 LEU A O 1
ATOM 678 N N . LYS A 1 83 ? 13.472 1.191 0.244 1.00 94.12 83 LYS A N 1
ATOM 679 C CA . LYS A 1 83 ? 14.758 1.161 0.967 1.00 94.12 83 LYS A CA 1
ATOM 680 C C . LYS A 1 83 ? 15.079 2.513 1.589 1.00 94.12 83 LYS A C 1
ATOM 682 O O . LYS A 1 83 ? 15.506 2.551 2.737 1.00 94.12 83 LYS A O 1
ATOM 687 N N . ASP A 1 84 ? 14.838 3.598 0.859 1.00 94.06 84 ASP A N 1
ATOM 688 C CA . ASP A 1 84 ? 15.067 4.965 1.338 1.00 94.06 84 ASP A CA 1
ATOM 689 C C . ASP A 1 84 ? 14.142 5.311 2.521 1.00 94.06 84 ASP A C 1
ATOM 691 O O . ASP A 1 84 ? 14.525 6.052 3.426 1.00 94.06 84 ASP A O 1
ATOM 695 N N . ALA A 1 85 ? 12.953 4.701 2.570 1.00 92.12 85 ALA A N 1
ATOM 696 C CA . ALA A 1 85 ? 12.036 4.746 3.709 1.00 92.12 85 ALA A CA 1
ATOM 697 C C . ALA A 1 85 ? 12.425 3.805 4.877 1.00 92.12 85 ALA A C 1
ATOM 699 O O . ALA A 1 85 ? 11.688 3.710 5.856 1.00 92.12 85 ALA A O 1
ATOM 700 N N . ASN A 1 86 ? 13.589 3.144 4.814 1.00 93.94 86 ASN A N 1
ATOM 701 C CA . ASN A 1 86 ? 14.127 2.217 5.819 1.00 93.94 86 ASN A CA 1
ATOM 702 C C . ASN A 1 86 ? 13.284 0.953 6.075 1.00 93.94 86 ASN A C 1
ATOM 704 O O . ASN A 1 86 ? 13.351 0.380 7.165 1.00 93.94 86 ASN A O 1
ATOM 708 N N . TYR A 1 87 ? 12.515 0.480 5.089 1.00 95.50 87 TYR A N 1
ATOM 709 C CA . TYR A 1 87 ? 11.881 -0.835 5.197 1.00 95.50 87 TYR A CA 1
ATOM 710 C C . TYR A 1 87 ? 12.913 -1.967 5.122 1.00 95.50 87 TYR A C 1
ATOM 712 O O . TYR A 1 87 ? 13.851 -1.921 4.324 1.00 95.50 87 TYR A O 1
ATOM 720 N N . ASP A 1 88 ? 12.692 -3.030 5.901 1.00 95.94 88 ASP A N 1
ATOM 721 C CA . ASP A 1 88 ? 13.374 -4.310 5.696 1.00 95.94 88 ASP A CA 1
ATOM 722 C C . ASP A 1 88 ? 12.762 -5.023 4.481 1.00 95.94 88 ASP A C 1
ATOM 724 O O . ASP A 1 88 ? 11.568 -5.328 4.462 1.00 95.94 88 ASP A O 1
ATOM 728 N N . ILE A 1 89 ? 13.566 -5.261 3.441 1.00 94.75 89 ILE A N 1
ATOM 729 C CA . ILE A 1 89 ? 13.088 -5.800 2.163 1.00 94.75 89 ILE A CA 1
ATOM 730 C C . ILE A 1 89 ? 13.702 -7.169 1.899 1.00 94.75 89 ILE A C 1
ATOM 732 O O . ILE A 1 89 ? 14.907 -7.305 1.687 1.00 94.75 89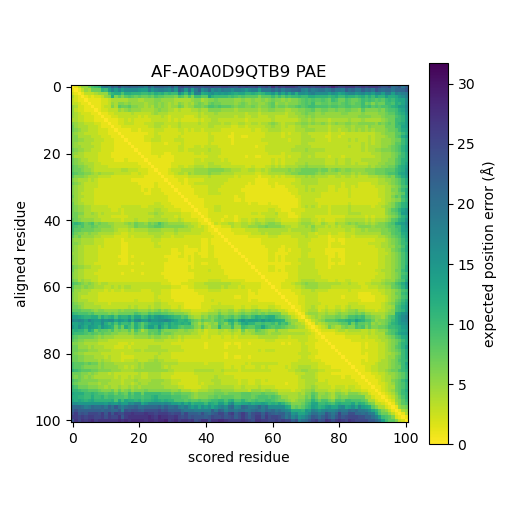 ILE A O 1
ATOM 736 N N . GLN A 1 90 ? 12.833 -8.169 1.765 1.00 94.56 90 GLN A N 1
ATOM 737 C CA . GLN A 1 90 ? 13.200 -9.517 1.347 1.00 94.56 90 GLN A CA 1
ATOM 738 C C . GLN A 1 90 ? 12.714 -9.773 -0.082 1.00 94.56 90 GLN A C 1
ATOM 740 O O . GLN A 1 90 ? 11.517 -9.761 -0.364 1.00 94.56 90 GLN A O 1
ATOM 745 N N . LEU A 1 91 ? 13.655 -10.002 -1.001 1.00 91.06 91 LEU A N 1
ATOM 746 C CA . LEU A 1 91 ? 13.358 -10.266 -2.409 1.00 91.06 91 LEU A CA 1
ATOM 747 C C . LEU A 1 91 ? 13.568 -11.743 -2.731 1.00 91.06 91 LEU A C 1
ATOM 749 O O . LEU A 1 91 ? 14.669 -12.273 -2.590 1.00 91.06 91 LEU A O 1
ATOM 753 N N . PHE A 1 92 ? 12.525 -12.387 -3.250 1.00 88.75 92 PHE A N 1
ATOM 754 C CA . PHE A 1 92 ? 12.567 -13.786 -3.664 1.00 88.75 92 PHE A CA 1
ATOM 755 C C . PHE A 1 92 ? 12.449 -13.896 -5.182 1.00 88.75 92 PHE A C 1
ATOM 757 O O . PHE A 1 92 ? 11.632 -13.233 -5.819 1.00 88.75 92 PHE A O 1
ATOM 764 N N . THR A 1 93 ? 13.266 -14.762 -5.779 1.00 83.12 93 THR A N 1
ATOM 765 C CA . THR A 1 93 ? 13.088 -15.164 -7.177 1.00 83.12 93 THR A CA 1
ATOM 766 C C . THR A 1 93 ? 12.360 -16.502 -7.185 1.00 83.12 93 THR A C 1
ATOM 768 O O . THR A 1 93 ? 12.870 -17.439 -6.569 1.00 83.12 93 THR A O 1
ATOM 771 N N . PRO A 1 94 ? 11.195 -16.625 -7.849 1.00 79.69 94 PRO A N 1
ATOM 772 C CA . PRO A 1 94 ? 10.539 -17.919 -7.966 1.00 79.69 94 PRO A CA 1
ATOM 773 C C . PRO A 1 94 ? 11.475 -18.912 -8.671 1.00 79.69 94 PRO A C 1
ATOM 775 O O . PRO A 1 94 ? 12.267 -18.495 -9.526 1.00 79.69 94 PRO A O 1
ATOM 778 N N . PRO A 1 95 ? 11.405 -20.209 -8.331 1.00 81.19 95 PRO A N 1
ATOM 779 C CA . PRO A 1 95 ? 12.238 -21.218 -8.968 1.00 81.19 95 PRO A CA 1
ATOM 780 C C . PRO A 1 95 ? 12.034 -21.199 -10.493 1.00 81.19 95 PRO A C 1
ATOM 782 O O . PRO A 1 95 ? 10.933 -20.884 -10.965 1.00 81.19 95 PRO A O 1
ATOM 785 N N . PRO A 1 96 ? 13.075 -21.518 -11.284 1.00 79.31 96 PRO A N 1
ATOM 786 C CA . PRO A 1 96 ? 12.935 -21.619 -12.729 1.00 79.31 96 PRO A CA 1
ATOM 787 C C . PRO A 1 96 ? 11.832 -22.624 -13.072 1.00 79.31 96 PRO A C 1
ATOM 789 O O . PRO A 1 96 ? 11.680 -23.648 -12.403 1.00 79.31 96 PRO A O 1
ATOM 792 N N . ARG A 1 97 ? 11.048 -22.335 -14.119 1.00 76.00 97 ARG A N 1
ATOM 793 C CA . ARG A 1 97 ? 10.070 -23.304 -14.624 1.00 76.00 97 ARG A CA 1
ATOM 794 C C . ARG A 1 97 ? 10.835 -24.555 -15.046 1.00 76.00 97 ARG A C 1
ATOM 796 O O . ARG A 1 97 ? 11.672 -24.482 -15.941 1.00 76.00 97 ARG A O 1
ATOM 803 N N . VAL A 1 98 ? 10.554 -25.682 -14.399 1.00 75.31 98 VAL A N 1
ATOM 804 C CA . VAL A 1 98 ? 11.030 -26.983 -14.866 1.00 75.31 98 VAL A CA 1
ATOM 805 C C . VAL A 1 98 ? 10.215 -27.316 -16.109 1.00 75.31 98 VAL A C 1
ATOM 807 O O . VAL A 1 98 ? 9.058 -27.714 -16.012 1.00 75.31 98 VAL A O 1
ATOM 810 N N . THR A 1 99 ? 10.790 -27.077 -17.282 1.00 65.31 99 THR A N 1
ATOM 811 C CA . THR A 1 99 ? 10.224 -27.555 -18.542 1.00 65.31 99 THR A CA 1
ATOM 812 C C . THR A 1 99 ? 10.707 -28.989 -18.720 1.00 65.31 99 THR A C 1
ATOM 814 O O . THR A 1 99 ? 11.818 -29.212 -19.194 1.00 65.31 99 THR A O 1
ATOM 817 N N . THR A 1 100 ? 9.925 -29.969 -18.275 1.00 61.91 100 THR A N 1
ATOM 818 C CA . THR A 1 100 ? 10.111 -31.350 -18.730 1.00 61.91 100 THR A CA 1
ATOM 819 C C . THR A 1 10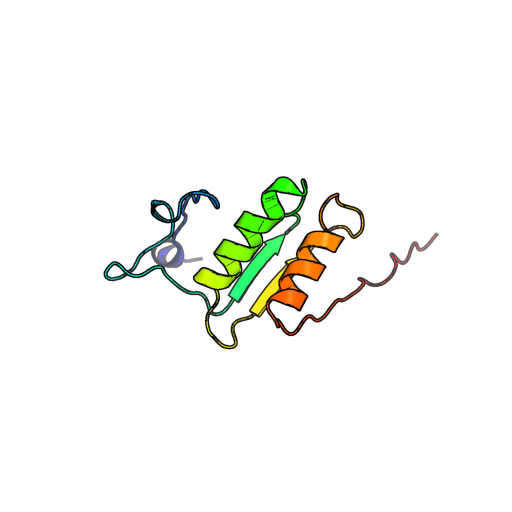0 ? 9.770 -31.382 -20.219 1.00 61.91 100 THR A C 1
ATOM 821 O O . THR A 1 100 ? 8.645 -31.048 -20.593 1.00 61.91 100 THR A O 1
ATOM 824 N N . LEU A 1 101 ? 10.777 -31.674 -21.049 1.00 59.06 101 LEU A N 1
ATOM 825 C CA . LEU A 1 101 ? 10.624 -31.966 -22.478 1.00 59.06 101 LEU A CA 1
ATOM 826 C C . LEU A 1 101 ? 9.939 -33.320 -22.679 1.00 59.06 101 LEU A C 1
ATOM 828 O O . LEU A 1 101 ? 10.195 -34.224 -21.849 1.00 59.06 101 LEU A O 1
#

Foldseek 3Di:
DDPVCVVVDDDADADLVDPVRADDDPNAGEADLEAEEEAQQQELVCLVSVVVCCVRHYDDNHDYHYYYDPDHYNPVVNVVVCVVVVDDDDDDDPDPPPPDD

Mean predicted aligned error: 5.12 Å

Nearest PDB structures (foldseek):
  4rfq-assembly1_A-2  TM=8.707E-01  e=4.324E-01  Homo sapiens

Organism: Plasmodium fragile (NCBI:txid5857)

Sequence (101 aa):
MDSAWRNKVKICSIDWTDENTYPRENEQIVTYDYIIGSDLVYDKEIVPSLVHIINLTLKTNGIFLYVCRKNRDGSQEFISQLKDANYDIQLFTPPPRVTTL